Protein AF-A0A2N7X3D5-F1 (afdb_monomer)

Secondary structure (DSSP, 8-state):
-PPPTTTTTT-B---HHHHHHHHT-TT--S-------SSSS-HHHHHHHHHHHH-S---HHHHT--TT---S---EEEEEETTEEEEEE----

Solvent-accessible surface area (backbone atoms only — not comparable to full-atom values): 6231 Å² total; per-residue (Å²): 135,86,77,61,94,57,49,77,76,54,53,41,71,65,54,69,70,57,54,53,52,60,73,67,47,84,88,64,74,90,80,80,87,87,82,88,82,78,86,85,60,58,70,68,59,54,48,53,53,43,42,74,72,61,40,74,67,68,13,70,70,62,75,67,64,58,98,83,60,88,62,92,56,82,48,28,39,54,30,36,40,98,91,46,79,45,78,49,71,60,70,92,127

Foldseek 3Di:
DDADPCNVVQKAQDDLVVVVVVVPDPPDDPDDDDDDDDPPDDPVVVVVVCCVPRNAASDPCVVVDDPPDPPPDPHWHFIDGPVGTDIDGPDDD

Organism: NCBI:txid863227

Radius of gyration: 13.77 Å; Cα contacts (8 Å, |Δi|>4): 68; chains: 1; bounding box: 34×34×30 Å

Mean predicted aligned error: 6.0 Å

Structure (mmCIF, N/CA/C/O backbone):
data_AF-A0A2N7X3D5-F1
#
_entry.id   AF-A0A2N7X3D5-F1
#
loop_
_atom_site.group_PDB
_atom_site.id
_atom_site.type_symbol
_atom_site.label_atom_id
_atom_site.label_alt_id
_atom_site.label_comp_id
_atom_site.label_asym_id
_atom_site.label_entity_id
_atom_site.label_seq_id
_atom_site.pdbx_PDB_ins_code
_atom_site.Cartn_x
_atom_site.Cartn_y
_atom_site.Cartn_z
_atom_site.occupancy
_atom_site.B_iso_or_equiv
_atom_site.auth_seq_id
_atom_site.auth_comp_id
_atom_site.auth_asym_id
_atom_site.auth_atom_id
_atom_site.pdbx_PDB_model_num
ATOM 1 N N . MET A 1 1 ? 11.001 -1.593 15.227 1.00 63.91 1 MET A N 1
ATOM 2 C CA . MET A 1 1 ? 9.765 -2.404 15.253 1.00 63.91 1 MET A CA 1
ATOM 3 C C . MET A 1 1 ? 9.931 -3.456 14.176 1.00 63.91 1 MET A C 1
ATOM 5 O O . MET A 1 1 ? 10.212 -3.070 13.049 1.00 63.91 1 MET A O 1
ATOM 9 N N . SER A 1 2 ? 9.892 -4.742 14.510 1.00 75.56 2 SER A N 1
ATOM 10 C CA . SER A 1 2 ? 9.941 -5.804 13.501 1.00 75.56 2 SER A CA 1
ATOM 11 C C . SER A 1 2 ? 8.555 -5.973 12.885 1.00 75.56 2 SER A C 1
ATOM 13 O O . SER A 1 2 ? 7.556 -6.007 13.605 1.00 75.56 2 SER A O 1
ATOM 15 N N . LEU A 1 3 ? 8.489 -6.038 11.556 1.00 80.25 3 LEU A N 1
ATOM 16 C CA . LEU A 1 3 ? 7.260 -6.404 10.858 1.00 80.25 3 LEU A CA 1
ATOM 17 C C . LEU A 1 3 ? 7.062 -7.926 10.954 1.00 80.25 3 LEU A C 1
ATOM 19 O O . LEU A 1 3 ? 8.056 -8.658 10.946 1.00 80.25 3 LEU A O 1
ATOM 23 N N . PRO A 1 4 ? 5.815 -8.417 11.047 1.00 85.88 4 PRO A N 1
ATOM 24 C CA . PRO A 1 4 ? 5.540 -9.848 10.973 1.00 85.88 4 PRO A CA 1
ATOM 25 C C . PRO A 1 4 ? 6.073 -10.454 9.671 1.00 85.88 4 PRO A C 1
ATOM 27 O O . PRO A 1 4 ? 6.055 -9.806 8.626 1.00 85.88 4 PRO A O 1
ATOM 30 N N . THR A 1 5 ? 6.504 -11.715 9.699 1.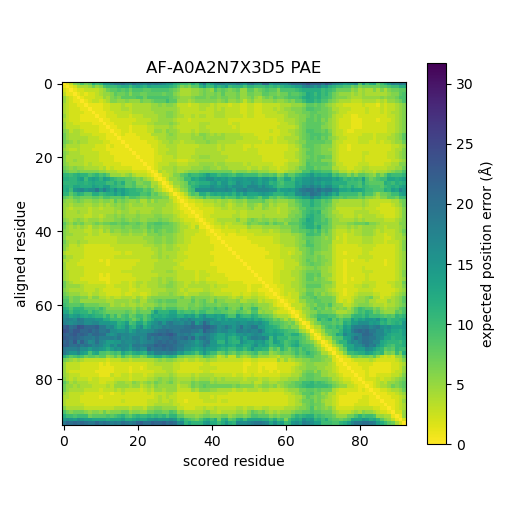00 87.88 5 THR A N 1
ATOM 31 C CA . THR A 1 5 ? 7.017 -12.409 8.502 1.00 87.88 5 THR A CA 1
ATOM 32 C C . THR A 1 5 ? 5.976 -12.480 7.382 1.00 87.88 5 THR A C 1
ATOM 34 O O . THR A 1 5 ? 6.307 -12.391 6.205 1.00 87.88 5 THR A O 1
ATOM 37 N N . ASN A 1 6 ? 4.702 -12.585 7.749 1.00 90.00 6 ASN A N 1
ATOM 38 C CA . ASN A 1 6 ? 3.556 -12.595 6.849 1.00 90.00 6 ASN A CA 1
ATOM 39 C C . ASN A 1 6 ? 2.995 -11.193 6.559 1.00 90.00 6 ASN A C 1
ATOM 41 O O . ASN A 1 6 ? 1.933 -11.095 5.957 1.00 90.00 6 ASN A O 1
ATOM 45 N N . PHE A 1 7 ? 3.693 -10.113 6.934 1.00 90.31 7 PHE A N 1
ATOM 46 C CA . PHE A 1 7 ? 3.203 -8.736 6.800 1.00 90.31 7 PHE A CA 1
ATOM 47 C C . PHE A 1 7 ? 2.627 -8.445 5.416 1.00 90.31 7 PHE A C 1
ATOM 49 O O . PHE A 1 7 ? 1.499 -7.987 5.307 1.00 90.31 7 PHE A O 1
ATOM 56 N N . VAL A 1 8 ? 3.380 -8.752 4.356 1.00 90.19 8 VAL A N 1
ATOM 57 C CA . VAL A 1 8 ? 2.919 -8.505 2.987 1.00 90.19 8 VAL A CA 1
ATOM 58 C C . VAL A 1 8 ? 1.733 -9.407 2.649 1.00 90.19 8 VAL A C 1
ATOM 60 O O . VAL A 1 8 ? 0.789 -8.944 2.019 1.00 90.19 8 VAL A O 1
ATOM 63 N N . ALA A 1 9 ? 1.748 -10.678 3.055 1.00 92.38 9 ALA A N 1
ATOM 64 C CA . ALA A 1 9 ? 0.674 -11.629 2.762 1.00 92.38 9 ALA A CA 1
ATOM 65 C C . ALA A 1 9 ? -0.658 -11.235 3.426 1.00 92.38 9 ALA A C 1
ATOM 67 O O . ALA A 1 9 ? -1.696 -11.357 2.787 1.00 92.38 9 ALA A O 1
ATOM 68 N N . ASP A 1 10 ? -0.612 -10.663 4.627 1.00 94.44 10 ASP A N 1
ATOM 69 C CA . ASP A 1 10 ? -1.789 -10.249 5.402 1.00 94.44 10 ASP A CA 1
ATOM 70 C C . ASP A 1 10 ? -2.423 -8.931 4.923 1.00 94.44 10 ASP A C 1
ATOM 72 O O . ASP A 1 10 ? -3.455 -8.516 5.451 1.00 94.44 10 ASP A O 1
ATOM 76 N N . LEU A 1 11 ? -1.803 -8.236 3.963 1.00 95.44 11 LEU A N 1
ATOM 77 C CA . LEU A 1 11 ? -2.368 -7.012 3.404 1.00 95.44 11 LEU A CA 1
ATOM 78 C C . LEU A 1 11 ? -3.582 -7.320 2.526 1.00 95.44 11 LEU A C 1
ATOM 80 O O . LEU A 1 11 ? -3.506 -8.092 1.566 1.00 95.44 11 LEU A O 1
ATOM 84 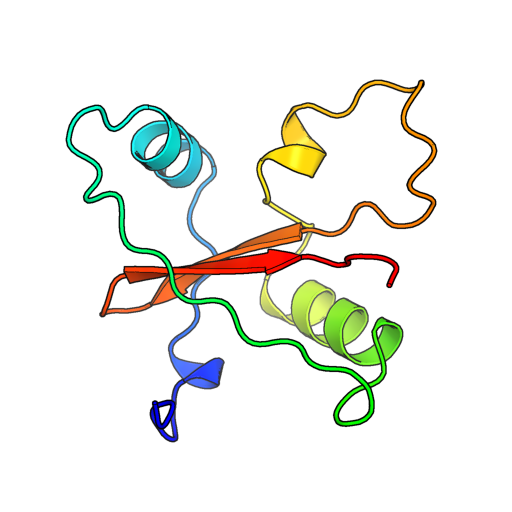N N . GLU A 1 12 ? -4.667 -6.617 2.813 1.00 95.44 12 GLU A N 1
ATOM 85 C CA . GLU A 1 12 ? -5.910 -6.629 2.057 1.00 95.44 12 GLU A CA 1
ATOM 86 C C . GLU A 1 12 ? -6.202 -5.242 1.481 1.00 95.44 12 GLU A C 1
ATOM 88 O O . GLU A 1 12 ? -5.866 -4.217 2.082 1.00 95.44 12 GLU A O 1
ATOM 93 N N . CYS A 1 13 ? -6.864 -5.216 0.322 1.00 95.06 13 CYS A N 1
ATOM 94 C CA . CYS A 1 13 ? -7.396 -3.995 -0.274 1.00 95.06 13 CYS A CA 1
ATOM 95 C C . CYS A 1 13 ? -8.842 -3.794 0.216 1.00 95.06 13 CYS A C 1
ATOM 97 O O . CYS A 1 13 ? -9.727 -4.542 -0.206 1.00 95.06 13 CYS A O 1
ATOM 99 N N . PRO A 1 14 ? -9.094 -2.839 1.127 1.00 94.19 14 PRO A N 1
ATOM 100 C CA . PRO A 1 14 ? -10.430 -2.579 1.640 1.00 94.19 14 PRO A CA 1
ATOM 101 C C . PRO A 1 14 ? -11.300 -1.871 0.599 1.00 94.19 14 PRO A C 1
ATOM 103 O O . PRO A 1 14 ? -10.809 -1.202 -0.315 1.00 94.19 14 PRO A O 1
ATOM 106 N N . LEU A 1 15 ? -12.616 -1.979 0.779 1.00 92.12 15 LEU A N 1
ATOM 107 C CA . LEU A 1 15 ? -13.585 -1.256 -0.040 1.00 92.12 15 LEU A CA 1
ATOM 108 C C . LEU A 1 15 ? -13.498 0.253 0.216 1.00 92.12 15 LEU A C 1
ATOM 110 O O . LEU A 1 15 ? -13.200 0.704 1.322 1.00 92.12 15 LEU A O 1
ATOM 114 N N . LEU A 1 16 ? -13.850 1.048 -0.796 1.00 88.12 16 LEU A N 1
ATOM 115 C CA . LEU A 1 16 ? -13.813 2.510 -0.702 1.00 88.12 16 LEU A CA 1
ATOM 116 C C . LEU A 1 16 ? -14.662 3.056 0.457 1.00 88.12 16 LEU A C 1
ATOM 118 O O . LEU A 1 16 ? -14.270 4.008 1.125 1.00 88.12 16 LEU A O 1
ATOM 122 N N . THR A 1 17 ? -15.806 2.430 0.726 1.00 91.25 17 THR A N 1
ATOM 123 C CA . THR A 1 17 ? -16.689 2.789 1.843 1.00 91.25 17 THR A CA 1
ATOM 124 C C . THR A 1 17 ? -16.011 2.610 3.201 1.00 91.25 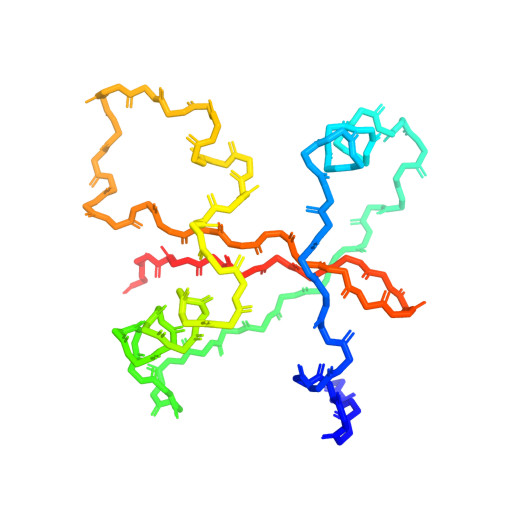17 THR A C 1
ATOM 126 O O . THR A 1 17 ? -16.184 3.448 4.083 1.00 91.25 17 THR A O 1
ATOM 129 N N . GLU A 1 18 ? -15.197 1.564 3.364 1.00 92.69 18 GLU A N 1
ATOM 130 C CA . GLU A 1 18 ? -14.435 1.308 4.589 1.00 92.69 18 GLU A CA 1
ATOM 131 C C . GLU A 1 18 ? -13.309 2.328 4.770 1.00 92.69 18 GLU A C 1
ATOM 133 O O . GLU A 1 18 ? -13.089 2.815 5.878 1.00 92.69 18 GLU A O 1
ATOM 138 N N . ILE A 1 19 ? -12.635 2.695 3.676 1.00 90.81 19 ILE A N 1
ATOM 139 C CA . ILE A 1 19 ? -11.600 3.737 3.671 1.00 90.81 19 ILE A CA 1
ATOM 140 C C . ILE A 1 19 ? -12.200 5.073 4.113 1.00 90.81 19 ILE A C 1
ATOM 142 O O . ILE A 1 19 ? -11.680 5.719 5.020 1.00 90.81 19 ILE A O 1
ATOM 146 N N . VAL A 1 20 ? -13.328 5.473 3.521 1.00 89.69 20 VAL A N 1
ATOM 147 C CA . VAL A 1 20 ? -14.024 6.716 3.886 1.00 89.69 20 VAL A CA 1
ATOM 148 C C . VAL A 1 20 ? -14.461 6.694 5.353 1.00 89.69 20 VAL A C 1
ATOM 150 O O . VAL A 1 20 ? -14.249 7.677 6.064 1.00 89.69 20 VAL A O 1
ATOM 153 N N . ALA A 1 21 ? -15.016 5.576 5.829 1.00 91.56 21 ALA A N 1
ATOM 154 C CA . ALA A 1 21 ? -15.423 5.429 7.224 1.00 91.56 21 ALA A CA 1
ATOM 155 C C . ALA A 1 21 ? -14.236 5.564 8.195 1.00 91.56 21 ALA A C 1
ATOM 157 O O . ALA A 1 21 ? -14.354 6.235 9.223 1.00 91.56 21 ALA A O 1
ATOM 158 N N . GLU A 1 22 ? -13.077 4.985 7.862 1.00 90.44 22 GLU A N 1
ATOM 159 C CA . GLU A 1 22 ? -11.859 5.146 8.661 1.00 90.44 22 GLU A CA 1
ATOM 160 C C . GLU A 1 22 ? -11.367 6.599 8.667 1.00 90.44 22 GLU A C 1
ATOM 162 O O . GLU A 1 22 ? -11.002 7.115 9.725 1.00 90.44 22 GLU A O 1
ATOM 167 N N . LEU A 1 23 ? -11.391 7.288 7.523 1.00 87.25 23 LEU A N 1
ATOM 168 C CA . LEU A 1 23 ? -10.970 8.691 7.426 1.00 87.25 23 LEU A CA 1
ATOM 169 C C . LEU A 1 23 ? -11.878 9.635 8.229 1.00 87.25 23 LEU A C 1
ATOM 171 O O . LEU A 1 23 ? -11.405 10.632 8.770 1.00 87.25 23 LEU A O 1
ATOM 175 N N . GLN A 1 24 ? -13.168 9.315 8.350 1.00 89.06 24 GLN A N 1
ATOM 176 C CA . GLN A 1 24 ? -14.141 10.091 9.128 1.00 89.06 24 GLN A CA 1
ATOM 177 C C . GLN A 1 24 ? -14.124 9.770 10.634 1.00 89.06 24 GLN A C 1
ATOM 179 O O . GLN A 1 24 ? -14.824 10.415 11.425 1.00 89.06 24 GLN A O 1
ATOM 184 N N . ARG A 1 25 ? -13.335 8.779 11.068 1.00 89.31 25 ARG A N 1
ATOM 185 C CA . ARG A 1 25 ? -13.302 8.318 12.458 1.00 89.31 25 ARG A CA 1
ATOM 186 C C . ARG A 1 25 ? -12.734 9.393 13.393 1.00 89.31 25 ARG A C 1
ATOM 188 O O . ARG A 1 25 ? -11.537 9.666 13.406 1.00 89.31 25 ARG A O 1
ATOM 195 N N . LYS A 1 26 ? -13.587 9.944 14.265 1.00 82.69 26 LYS A N 1
ATOM 196 C CA . LYS A 1 26 ? -13.226 11.034 15.199 1.00 82.69 26 LYS A CA 1
ATOM 197 C C . LYS A 1 26 ? -12.304 10.614 16.356 1.00 82.69 26 LYS A C 1
ATOM 199 O O . LYS A 1 26 ? -11.516 11.424 16.827 1.00 82.69 26 LYS A O 1
ATOM 204 N N . ASN A 1 27 ? -12.353 9.352 16.791 1.00 81.88 27 ASN A N 1
ATOM 205 C CA . ASN A 1 27 ? -11.575 8.837 17.932 1.00 81.88 27 ASN A CA 1
ATOM 206 C C . ASN A 1 27 ? -10.250 8.171 17.510 1.00 81.88 27 ASN A C 1
ATOM 208 O O . ASN A 1 27 ? -9.906 7.084 17.985 1.00 81.88 27 ASN A O 1
ATOM 212 N N . ARG A 1 28 ? -9.499 8.783 16.588 1.00 75.44 28 ARG A N 1
ATOM 213 C CA . ARG A 1 28 ? -8.206 8.238 16.154 1.00 75.44 28 ARG A CA 1
ATOM 214 C C . ARG A 1 28 ? -7.138 8.507 17.217 1.00 75.44 28 ARG A C 1
ATOM 216 O O . ARG A 1 28 ? -6.902 9.650 17.598 1.00 75.44 28 ARG A O 1
ATOM 223 N N . LYS A 1 29 ? -6.441 7.460 17.673 1.00 76.81 29 LYS A N 1
ATOM 224 C CA . LYS A 1 29 ? -5.235 7.648 18.495 1.00 76.81 29 LYS A CA 1
ATOM 225 C C . LYS A 1 29 ? -4.165 8.347 17.637 1.00 76.81 29 LYS A C 1
ATOM 227 O O . LYS A 1 29 ? -3.912 7.882 16.528 1.00 76.81 29 LYS A O 1
ATOM 232 N N . PRO A 1 30 ? -3.495 9.402 18.132 1.00 65.00 30 PRO A N 1
ATOM 233 C CA . PRO A 1 30 ? -2.594 10.232 17.323 1.00 65.00 30 PRO A CA 1
ATOM 234 C C . PRO A 1 30 ? -1.268 9.552 16.942 1.00 65.00 30 PRO A C 1
ATOM 236 O O . PRO A 1 30 ? -0.446 10.153 16.260 1.00 65.00 30 PRO A O 1
ATOM 239 N N . LYS A 1 31 ? -1.017 8.311 17.379 1.00 75.56 31 LYS A N 1
ATOM 240 C CA . LYS A 1 31 ? 0.238 7.611 17.086 1.00 75.56 31 LYS A CA 1
ATOM 241 C C . LYS A 1 31 ? 0.143 6.852 15.766 1.00 75.56 31 LYS A C 1
ATOM 243 O O . LYS A 1 31 ? -0.512 5.817 15.692 1.00 75.56 31 LYS A O 1
ATOM 248 N N . SER A 1 32 ? 0.864 7.340 14.764 1.00 79.44 32 SER A N 1
ATOM 249 C CA . SER A 1 32 ? 1.312 6.560 13.610 1.00 79.44 32 SER A CA 1
ATOM 250 C C . SER A 1 32 ? 2.828 6.387 13.663 1.00 79.44 32 SER A C 1
ATOM 252 O O . SER A 1 32 ? 3.543 7.235 14.197 1.00 79.44 32 SER A O 1
ATOM 254 N N . THR A 1 33 ? 3.321 5.295 13.094 1.00 86.25 33 THR A N 1
ATOM 255 C CA . THR A 1 33 ? 4.750 5.076 12.854 1.00 86.25 33 THR A CA 1
ATOM 256 C C . THR A 1 33 ? 4.987 5.101 11.352 1.00 86.25 33 THR A C 1
ATOM 258 O O . THR A 1 33 ? 4.127 4.672 10.587 1.00 86.25 33 THR A O 1
ATOM 261 N N . PHE A 1 34 ? 6.137 5.624 10.938 1.00 87.25 34 PHE A N 1
ATOM 262 C CA . PHE A 1 34 ? 6.550 5.670 9.543 1.00 87.25 34 PHE A CA 1
ATOM 263 C C . PHE A 1 34 ? 7.843 4.877 9.355 1.00 87.25 34 PHE A C 1
ATOM 265 O O . PHE A 1 34 ? 8.710 4.876 10.231 1.00 87.25 34 PHE A O 1
ATOM 272 N N . LEU A 1 35 ? 7.953 4.211 8.209 1.00 87.25 35 LEU A N 1
ATOM 273 C CA . LEU A 1 35 ? 9.144 3.510 7.753 1.00 87.25 35 LEU A CA 1
ATOM 274 C C . LEU A 1 35 ? 9.442 3.986 6.329 1.00 87.25 35 LEU A C 1
ATOM 276 O O . LEU A 1 35 ?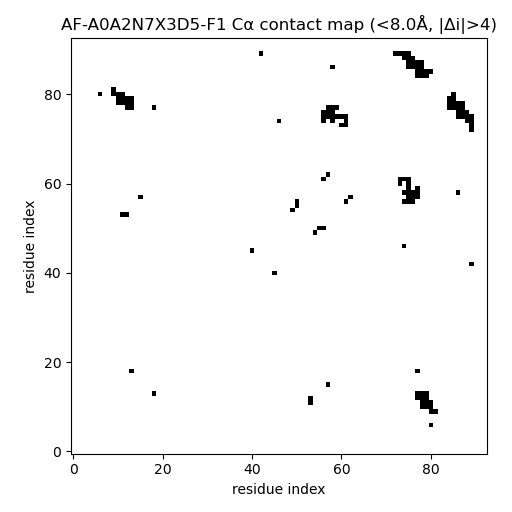 8.586 3.868 5.456 1.00 87.25 35 LEU A O 1
ATOM 280 N N . ALA A 1 36 ? 10.641 4.523 6.111 1.00 87.62 36 ALA A N 1
ATOM 281 C CA . ALA A 1 36 ? 11.098 4.932 4.789 1.00 87.62 36 ALA A CA 1
ATOM 282 C C . ALA A 1 36 ? 11.807 3.763 4.101 1.00 87.62 36 ALA A C 1
ATOM 284 O O . ALA A 1 36 ? 12.762 3.226 4.659 1.00 87.62 36 ALA A O 1
ATOM 285 N N . LEU A 1 37 ? 11.372 3.426 2.889 1.00 85.31 37 LEU A N 1
ATOM 286 C CA . LEU A 1 37 ? 12.137 2.599 1.959 1.00 85.31 37 LEU A CA 1
ATOM 287 C C . LEU A 1 37 ? 12.886 3.544 1.019 1.00 85.31 37 LEU A C 1
ATOM 289 O O . LEU A 1 37 ? 12.291 4.496 0.513 1.00 85.31 37 LEU A O 1
ATOM 293 N N . ARG A 1 38 ? 14.186 3.324 0.829 1.00 84.38 38 ARG A N 1
ATOM 294 C CA . ARG A 1 38 ? 15.046 4.166 -0.015 1.00 84.38 38 ARG A CA 1
ATOM 295 C C . ARG A 1 38 ? 15.696 3.365 -1.132 1.00 84.38 38 ARG A C 1
ATOM 297 O O . ARG A 1 38 ? 15.552 3.725 -2.290 1.00 84.38 38 ARG A O 1
ATOM 304 N N . ASN A 1 39 ? 16.389 2.285 -0.778 1.00 86.56 39 ASN A N 1
ATOM 305 C CA . ASN A 1 39 ? 17.203 1.495 -1.711 1.00 86.56 39 ASN A CA 1
ATOM 306 C C . ASN A 1 39 ? 16.855 -0.001 -1.683 1.00 86.56 39 ASN A C 1
ATOM 308 O O . ASN A 1 39 ? 17.498 -0.801 -2.353 1.00 86.56 39 ASN A O 1
ATOM 312 N N . GLU A 1 40 ? 15.862 -0.389 -0.886 1.00 89.69 40 GLU A N 1
ATOM 313 C CA . GLU A 1 40 ? 15.451 -1.777 -0.693 1.00 89.69 40 GLU A CA 1
ATOM 314 C C . GLU A 1 40 ? 14.536 -2.272 -1.818 1.00 89.69 40 GLU A C 1
ATOM 316 O O . GLU A 1 40 ? 14.510 -3.464 -2.113 1.00 89.69 40 GLU A O 1
ATOM 321 N N . VAL A 1 41 ? 13.771 -1.367 -2.437 1.00 88.25 41 VAL A N 1
ATOM 322 C CA . VAL A 1 41 ? 12.849 -1.679 -3.531 1.00 88.25 41 VAL A CA 1
ATOM 323 C C . VAL A 1 41 ? 12.719 -0.478 -4.459 1.00 88.25 41 VAL A C 1
ATOM 325 O O . VAL A 1 41 ? 12.569 0.656 -4.000 1.00 88.25 41 VAL A O 1
ATOM 328 N N . ALA A 1 42 ? 12.756 -0.718 -5.769 1.00 87.00 42 ALA A N 1
ATOM 329 C CA . ALA A 1 42 ? 12.463 0.332 -6.729 1.00 87.00 42 ALA A CA 1
ATOM 330 C C . ALA A 1 42 ? 10.973 0.723 -6.620 1.00 87.00 42 ALA A C 1
ATOM 332 O O . ALA A 1 42 ? 10.109 -0.161 -6.613 1.00 87.00 42 ALA A O 1
ATOM 333 N N . PRO A 1 43 ? 10.628 2.024 -6.593 1.00 85.50 43 PRO A N 1
ATOM 334 C CA . PRO A 1 43 ? 9.232 2.458 -6.526 1.00 85.50 43 PRO A CA 1
ATOM 335 C C . PRO A 1 43 ? 8.359 1.885 -7.653 1.00 85.50 43 PRO A C 1
ATOM 337 O O . PRO A 1 43 ? 7.198 1.552 -7.428 1.00 85.50 43 PRO A O 1
ATOM 340 N N . ALA A 1 44 ? 8.925 1.723 -8.854 1.00 87.81 44 ALA A N 1
ATOM 341 C CA . ALA A 1 44 ? 8.237 1.127 -9.997 1.00 87.81 44 ALA A CA 1
ATOM 342 C C . ALA A 1 44 ? 7.853 -0.344 -9.760 1.00 87.81 44 ALA A C 1
ATOM 344 O O . ALA A 1 44 ? 6.730 -0.736 -10.075 1.00 87.81 44 ALA A O 1
ATOM 345 N N . ASP A 1 45 ? 8.737 -1.140 -9.155 1.00 90.44 45 ASP A N 1
ATOM 346 C CA . ASP A 1 45 ? 8.462 -2.551 -8.861 1.00 90.44 45 ASP A CA 1
ATOM 347 C C . ASP A 1 45 ? 7.369 -2.683 -7.802 1.00 90.44 45 ASP A C 1
ATOM 349 O O . ASP A 1 45 ? 6.436 -3.476 -7.954 1.00 90.44 45 ASP A O 1
ATOM 353 N N . LEU A 1 46 ? 7.441 -1.852 -6.756 1.00 90.06 46 LEU A N 1
ATOM 354 C CA . LEU A 1 46 ? 6.425 -1.808 -5.707 1.00 90.06 46 LEU A CA 1
ATOM 355 C C . LEU A 1 46 ? 5.055 -1.421 -6.278 1.00 90.06 46 LEU A C 1
ATOM 357 O O . LEU A 1 46 ? 4.050 -2.064 -5.972 1.00 90.06 46 LEU A O 1
ATOM 361 N N . TYR A 1 47 ? 5.025 -0.422 -7.162 1.00 89.62 47 TYR A N 1
ATOM 362 C CA . TYR A 1 47 ? 3.820 -0.031 -7.879 1.00 89.62 47 TYR A CA 1
ATOM 363 C C . TYR A 1 47 ? 3.263 -1.178 -8.727 1.00 89.62 47 TYR A C 1
ATOM 365 O O . TYR A 1 47 ? 2.084 -1.501 -8.606 1.00 89.62 47 TYR A O 1
ATOM 373 N N . CYS A 1 48 ? 4.085 -1.824 -9.558 1.00 92.00 48 CYS A N 1
ATOM 374 C CA . CYS A 1 48 ? 3.655 -2.939 -10.405 1.00 92.00 48 CYS A CA 1
ATOM 375 C C . CYS A 1 48 ? 3.088 -4.095 -9.575 1.00 92.00 48 CYS A C 1
ATOM 377 O O . CYS A 1 48 ? 2.020 -4.620 -9.895 1.00 92.00 48 CYS A O 1
ATOM 379 N N . TYR A 1 49 ? 3.756 -4.443 -8.474 1.00 93.94 49 TYR A N 1
ATOM 380 C CA . TYR A 1 49 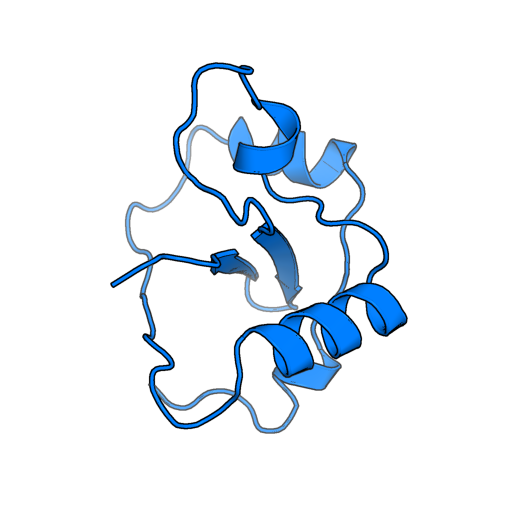? 3.293 -5.472 -7.551 1.00 93.94 49 TYR A CA 1
ATOM 381 C C . TYR A 1 49 ? 1.932 -5.118 -6.936 1.00 93.94 49 TYR A C 1
ATOM 383 O O . TYR A 1 49 ? 1.001 -5.927 -6.973 1.00 93.94 49 TYR A O 1
ATOM 391 N N . PHE A 1 50 ? 1.768 -3.897 -6.422 1.00 94.06 50 PHE A N 1
ATOM 392 C CA . PHE A 1 50 ? 0.497 -3.460 -5.842 1.00 94.06 50 PHE A CA 1
ATOM 393 C C . PHE A 1 50 ? -0.614 -3.333 -6.876 1.00 94.06 50 PHE A C 1
ATOM 395 O O . PHE A 1 50 ? -1.740 -3.732 -6.593 1.00 94.06 50 PHE A O 1
ATOM 402 N N . ARG A 1 51 ? -0.315 -2.874 -8.094 1.00 93.44 51 ARG A N 1
ATOM 403 C CA . ARG A 1 51 ? -1.293 -2.856 -9.189 1.00 93.44 51 ARG A CA 1
ATOM 404 C C . ARG A 1 51 ? -1.778 -4.251 -9.545 1.00 93.44 51 ARG A C 1
ATOM 406 O O . ARG A 1 51 ? -2.977 -4.428 -9.737 1.00 93.44 51 ARG A O 1
ATOM 413 N N . ALA A 1 52 ? -0.872 -5.223 -9.614 1.00 95.81 52 ALA A N 1
ATOM 414 C CA . ALA A 1 52 ? -1.221 -6.603 -9.924 1.00 95.81 52 ALA A CA 1
ATOM 415 C C . ALA A 1 52 ? -2.040 -7.262 -8.802 1.00 95.81 52 ALA A C 1
ATOM 417 O O . ALA A 1 52 ? -2.962 -8.022 -9.085 1.00 95.81 52 ALA A O 1
ATOM 418 N N . ARG A 1 53 ? -1.722 -6.967 -7.535 1.00 95.56 53 ARG A N 1
ATOM 419 C CA . ARG A 1 53 ? -2.345 -7.626 -6.379 1.00 95.56 53 ARG A CA 1
ATOM 420 C C . ARG A 1 53 ? -3.607 -6.939 -5.855 1.00 95.56 53 ARG A C 1
ATOM 422 O O . ARG A 1 53 ? -4.558 -7.618 -5.486 1.00 95.56 53 ARG A O 1
ATOM 429 N N . PHE A 1 54 ? -3.602 -5.615 -5.768 1.00 94.69 54 PHE A N 1
ATOM 430 C CA . PHE A 1 54 ? -4.646 -4.818 -5.113 1.00 94.69 54 PHE A CA 1
ATOM 431 C C . PHE A 1 54 ? -5.461 -3.968 -6.091 1.00 94.69 54 PHE A C 1
ATOM 433 O O . PHE A 1 54 ? -6.449 -3.356 -5.689 1.00 94.69 54 PHE A O 1
ATOM 440 N N . GLY A 1 55 ? -5.070 -3.928 -7.367 1.00 92.62 55 GLY A N 1
ATOM 441 C CA . GLY A 1 55 ? -5.717 -3.102 -8.377 1.00 92.62 55 GLY A CA 1
ATOM 442 C C . GLY A 1 55 ? -5.264 -1.644 -8.316 1.00 92.62 55 GLY A C 1
ATOM 443 O O . GLY A 1 55 ? -4.123 -1.337 -7.978 1.00 92.62 55 GLY A O 1
ATOM 444 N N . VAL A 1 56 ? -6.146 -0.727 -8.712 1.00 90.25 56 VAL A N 1
ATOM 445 C CA . VAL A 1 56 ? -5.831 0.709 -8.774 1.00 90.25 56 VAL A CA 1
ATOM 446 C C . VAL A 1 56 ? -5.517 1.294 -7.384 1.00 90.25 56 VAL A C 1
ATOM 448 O O . VAL A 1 56 ? -6.050 0.803 -6.389 1.00 90.25 56 VAL A O 1
ATOM 451 N N . PRO A 1 57 ? -4.674 2.342 -7.291 1.00 90.94 57 PRO A N 1
ATOM 452 C CA . PRO A 1 57 ? -4.425 3.053 -6.038 1.00 90.94 57 PRO A CA 1
ATOM 453 C C . PRO A 1 57 ? -5.730 3.534 -5.388 1.00 90.94 57 PRO A C 1
ATOM 455 O O . PRO A 1 57 ? -6.536 4.205 -6.030 1.00 90.94 57 PRO A O 1
ATOM 458 N N . ASN A 1 58 ? -5.932 3.197 -4.114 1.00 90.88 58 ASN A N 1
ATOM 459 C CA . ASN A 1 58 ? -7.152 3.490 -3.347 1.00 90.88 58 ASN A CA 1
ATOM 460 C C . ASN A 1 58 ? -6.926 4.516 -2.218 1.00 90.88 58 ASN A C 1
ATOM 462 O O . ASN A 1 58 ? -7.812 4.744 -1.396 1.00 90.88 58 ASN A O 1
ATOM 466 N N . GLY A 1 59 ? -5.731 5.107 -2.149 1.00 86.56 59 GLY A N 1
ATOM 467 C CA . GLY A 1 59 ? -5.368 6.075 -1.121 1.00 86.56 59 GLY A CA 1
ATOM 468 C C . GLY A 1 59 ? -6.129 7.407 -1.217 1.00 86.56 59 GLY A C 1
ATOM 469 O O . GLY A 1 59 ? -6.513 7.824 -2.317 1.00 86.56 59 GLY A O 1
ATOM 470 N N . PRO A 1 60 ? -6.338 8.095 -0.078 1.00 81.25 60 PRO A N 1
ATOM 471 C CA . PRO A 1 60 ? -7.069 9.361 -0.002 1.00 81.25 60 PRO A CA 1
ATOM 472 C C . PRO A 1 60 ? -6.523 10.460 -0.918 1.00 81.25 60 PRO A C 1
ATOM 474 O O . PRO A 1 60 ? -7.313 11.244 -1.444 1.00 81.25 60 PRO A O 1
ATOM 477 N N . GLN A 1 61 ? -5.208 10.520 -1.151 1.00 77.00 61 GLN A N 1
ATOM 478 C CA . GLN A 1 61 ? -4.628 11.530 -2.041 1.00 77.00 61 GLN A CA 1
ATOM 479 C C . GLN A 1 61 ? -5.045 11.326 -3.505 1.00 77.00 61 GLN A C 1
ATOM 481 O O . GLN A 1 61 ? -5.159 12.297 -4.248 1.00 77.00 61 GLN A O 1
ATOM 486 N N . ASN A 1 62 ? -5.344 10.087 -3.912 1.00 73.94 62 ASN A N 1
ATOM 487 C CA . ASN A 1 62 ? -5.855 9.804 -5.257 1.00 73.94 62 ASN A CA 1
ATOM 488 C C . ASN A 1 62 ? -7.327 10.198 -5.400 1.00 73.94 62 ASN A C 1
ATOM 490 O O . ASN A 1 62 ? -7.748 10.611 -6.477 1.00 73.94 62 ASN A O 1
ATOM 494 N N . LEU A 1 63 ? -8.107 10.082 -4.318 1.00 69.06 63 LEU A N 1
ATOM 495 C CA . LEU A 1 63 ? -9.517 10.475 -4.298 1.00 69.06 63 LEU A CA 1
ATOM 496 C C . LEU A 1 63 ? -9.699 11.995 -4.321 1.00 69.06 63 LEU A C 1
ATOM 498 O O . LEU A 1 63 ? -10.640 12.492 -4.930 1.00 69.06 63 LEU A O 1
ATOM 502 N N . LEU A 1 64 ? -8.817 12.724 -3.636 1.00 66.31 64 LEU A N 1
ATOM 503 C CA . LEU A 1 64 ? -8.879 14.179 -3.479 1.00 66.31 64 LEU A CA 1
ATOM 504 C C . LEU A 1 64 ? -8.008 14.922 -4.502 1.00 66.31 64 LEU A C 1
ATOM 506 O O . LEU A 1 64 ? -7.618 16.068 -4.271 1.00 66.31 64 LEU A O 1
ATOM 510 N N . ARG A 1 65 ? -7.674 14.266 -5.620 1.00 64.19 65 ARG A N 1
ATOM 511 C CA . ARG A 1 65 ? -6.789 14.821 -6.643 1.00 64.19 65 ARG A CA 1
ATOM 512 C C . ARG A 1 65 ? -7.363 16.125 -7.203 1.00 64.19 65 ARG A C 1
ATOM 514 O O . ARG A 1 65 ? -8.471 16.145 -7.733 1.00 64.19 65 ARG A O 1
ATOM 521 N N . ASN A 1 66 ? -6.566 17.186 -7.131 1.00 59.88 66 ASN A N 1
ATOM 522 C CA . ASN A 1 66 ? -6.759 18.420 -7.884 1.00 59.88 66 ASN A CA 1
ATOM 523 C C . ASN A 1 66 ? -5.660 18.495 -8.954 1.00 59.88 66 ASN A C 1
ATOM 525 O O . ASN A 1 66 ? -4.516 18.129 -8.677 1.00 59.88 66 ASN A O 1
ATOM 529 N N . ASP A 1 67 ? -5.986 18.970 -10.154 1.00 59.50 67 ASP A N 1
ATOM 530 C CA . ASP A 1 67 ? -5.069 18.996 -11.307 1.00 59.50 67 ASP A CA 1
ATOM 531 C C . ASP A 1 67 ? -3.864 19.943 -11.111 1.00 59.50 67 ASP A C 1
ATOM 533 O O . ASP A 1 67 ? -2.954 19.976 -11.932 1.00 59.50 67 ASP A O 1
ATOM 537 N N . SER A 1 68 ? -3.824 20.693 -10.007 1.00 60.69 68 SER A N 1
ATOM 538 C CA . SER A 1 68 ? -2.738 21.610 -9.646 1.00 60.69 68 SER A CA 1
ATOM 539 C C . SER A 1 68 ? -1.603 20.976 -8.828 1.00 60.69 68 SER A C 1
ATOM 541 O O . SER A 1 68 ? -0.745 21.705 -8.334 1.00 60.69 68 SER A O 1
ATOM 543 N N . SER A 1 69 ? -1.627 19.666 -8.562 1.00 55.50 69 SER A N 1
ATOM 544 C CA . SER A 1 69 ? -0.610 19.029 -7.718 1.00 55.50 69 SER A CA 1
ATOM 545 C C . SER A 1 69 ? 0.619 18.632 -8.538 1.00 55.50 69 SER A C 1
ATOM 547 O O . SER A 1 69 ? 0.524 17.822 -9.454 1.00 55.50 69 SER A O 1
ATOM 549 N N . GLU A 1 70 ? 1.786 19.179 -8.189 1.00 55.78 70 GLU A N 1
ATOM 550 C CA . GLU A 1 70 ? 3.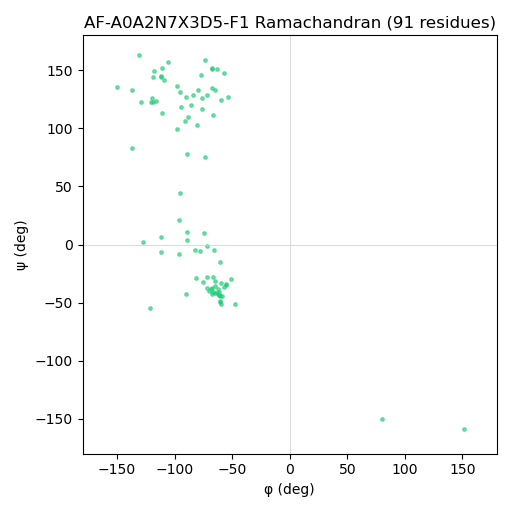064 18.917 -8.876 1.00 55.78 70 GLU A CA 1
ATOM 551 C C . GLU A 1 70 ? 3.672 17.532 -8.574 1.00 55.78 70 GLU A C 1
ATOM 553 O O . GLU A 1 70 ? 4.815 17.250 -8.937 1.00 55.78 70 GLU A O 1
ATOM 558 N N . ASN A 1 71 ? 2.935 16.631 -7.917 1.00 57.41 71 ASN A N 1
ATOM 559 C CA . ASN A 1 71 ? 3.427 15.281 -7.679 1.00 57.41 71 ASN A CA 1
ATOM 560 C C . ASN A 1 71 ? 3.227 14.439 -8.950 1.00 57.41 71 ASN A C 1
ATOM 562 O O . ASN A 1 71 ? 2.144 13.952 -9.253 1.00 57.41 71 ASN A O 1
ATOM 566 N N . LEU A 1 72 ? 4.307 14.218 -9.700 1.00 54.16 72 LEU A N 1
ATOM 567 C CA . LEU A 1 72 ? 4.290 13.432 -10.944 1.00 54.16 72 LEU A CA 1
ATOM 568 C C . LEU A 1 72 ? 3.831 11.972 -10.747 1.00 54.16 72 LEU A C 1
ATOM 570 O O . LEU A 1 72 ? 3.508 11.285 -11.715 1.00 54.16 72 LEU A O 1
ATOM 574 N N . ILE A 1 73 ? 3.808 11.489 -9.500 1.00 56.91 73 ILE A N 1
ATOM 575 C CA . ILE A 1 73 ? 3.521 10.103 -9.140 1.00 56.91 73 ILE A CA 1
ATOM 576 C C . ILE A 1 73 ? 2.575 10.074 -7.925 1.00 56.91 73 ILE A C 1
ATOM 578 O O . ILE A 1 73 ? 2.991 9.931 -6.780 1.00 56.91 73 ILE A O 1
ATOM 582 N N . HIS A 1 74 ? 1.273 10.204 -8.180 1.00 67.44 74 HIS A N 1
ATOM 583 C CA . HIS A 1 74 ? 0.222 9.996 -7.180 1.00 67.44 74 HIS A CA 1
ATOM 584 C C . HIS A 1 74 ? -0.203 8.531 -7.180 1.00 67.44 74 HIS A C 1
ATOM 586 O O . HIS A 1 74 ? -1.212 8.157 -7.776 1.00 67.44 74 HIS A O 1
ATOM 592 N N . TRP A 1 75 ? 0.601 7.670 -6.565 1.00 79.81 75 TRP A N 1
ATOM 593 C CA . TRP A 1 75 ? 0.107 6.361 -6.171 1.00 79.81 75 TRP A CA 1
ATOM 594 C C . TRP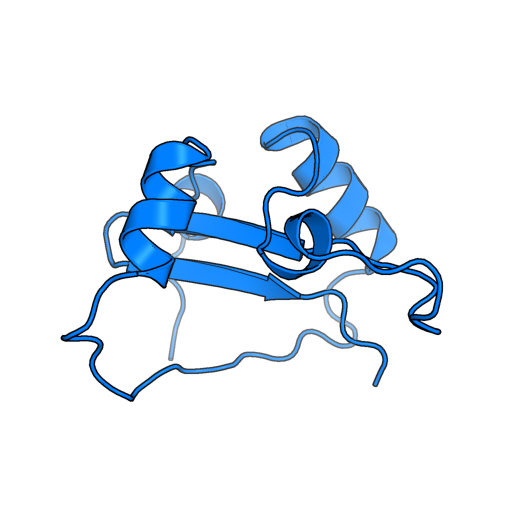 A 1 75 ? 0.240 6.214 -4.667 1.00 79.81 75 TRP A C 1
ATOM 596 O O . TRP A 1 75 ? 1.305 6.358 -4.070 1.00 79.81 75 TRP A O 1
ATOM 606 N N . GLU A 1 76 ? -0.904 5.956 -4.056 1.00 89.12 76 GLU A N 1
ATOM 607 C CA . GLU A 1 76 ? -1.038 5.717 -2.631 1.00 89.12 76 GLU A CA 1
ATOM 608 C C . GLU A 1 76 ? -1.988 4.540 -2.460 1.00 89.12 76 GLU A C 1
ATOM 610 O O . GLU A 1 76 ? -3.057 4.498 -3.078 1.00 89.12 76 GLU A O 1
ATOM 615 N N . TRP A 1 77 ? -1.600 3.593 -1.617 1.00 92.94 77 TRP A N 1
ATOM 616 C CA . TRP A 1 77 ? -2.472 2.502 -1.215 1.00 92.94 77 TRP A CA 1
ATOM 617 C C . TRP A 1 77 ? -2.739 2.584 0.277 1.00 92.94 77 TRP A C 1
ATOM 619 O O . TRP A 1 77 ? -1.814 2.559 1.091 1.00 92.94 77 TRP A O 1
ATOM 629 N N . MET A 1 78 ? -4.021 2.655 0.623 1.00 94.06 78 MET A N 1
ATOM 630 C CA . MET A 1 78 ? -4.508 2.493 1.982 1.00 94.06 78 MET A CA 1
ATOM 631 C C . MET A 1 78 ? -4.993 1.051 2.124 1.00 94.06 78 MET A C 1
ATOM 633 O O . MET A 1 78 ? -6.073 0.687 1.656 1.00 94.06 78 MET A O 1
ATOM 637 N N . LEU A 1 79 ? -4.143 0.219 2.719 1.00 95.25 79 LEU A N 1
ATOM 638 C CA . LEU A 1 79 ? -4.358 -1.215 2.885 1.00 95.25 79 LEU A CA 1
ATOM 639 C C . LEU A 1 79 ? -4.704 -1.539 4.335 1.00 95.25 79 LEU A C 1
ATOM 641 O O . LEU A 1 79 ? -4.371 -0.794 5.264 1.00 95.25 79 LEU A O 1
ATOM 645 N N . ARG A 1 80 ? -5.365 -2.676 4.526 1.00 94.56 80 ARG A N 1
ATOM 646 C CA . ARG A 1 80 ? -5.749 -3.174 5.843 1.00 94.56 80 ARG A CA 1
ATOM 647 C C . ARG A 1 80 ? -4.964 -4.431 6.182 1.00 94.56 80 ARG A C 1
ATOM 649 O O . ARG A 1 80 ? -4.699 -5.257 5.319 1.00 94.56 80 ARG A O 1
ATOM 656 N N . MET A 1 81 ? -4.621 -4.561 7.454 1.00 91.75 81 MET A N 1
ATOM 657 C CA . MET A 1 81 ? -4.079 -5.764 8.070 1.00 91.75 81 MET A CA 1
ATOM 658 C C . MET A 1 81 ? -4.880 -6.047 9.349 1.00 91.75 81 MET A C 1
ATOM 660 O O . MET A 1 81 ? -5.541 -5.155 9.888 1.00 91.75 81 MET A O 1
ATOM 664 N N . SER A 1 82 ? -4.786 -7.263 9.885 1.00 85.88 82 SER A N 1
ATOM 665 C CA . SER A 1 82 ? -5.428 -7.667 11.148 1.00 85.88 82 SER A CA 1
ATOM 666 C C . SER A 1 82 ? -5.154 -6.721 12.329 1.00 85.88 82 SER A C 1
ATOM 668 O O . SER A 1 82 ? -5.993 -6.572 13.216 1.00 85.88 82 SER A O 1
ATOM 670 N N . THR A 1 83 ? -3.997 -6.054 12.342 1.00 85.62 83 THR A N 1
ATOM 671 C CA . THR A 1 83 ? -3.567 -5.159 13.426 1.00 85.62 83 THR A CA 1
ATOM 672 C C . THR A 1 83 ? -3.863 -3.680 13.174 1.00 85.62 83 THR A C 1
ATOM 674 O O . THR A 1 83 ? -3.691 -2.867 14.086 1.00 85.62 83 THR A O 1
ATOM 677 N N . GLY A 1 84 ? -4.314 -3.303 11.973 1.00 89.31 84 GLY A N 1
ATOM 678 C CA . GLY A 1 84 ? -4.646 -1.919 11.655 1.00 89.31 84 GLY A CA 1
ATOM 679 C C . GLY A 1 84 ? -4.470 -1.538 10.189 1.00 89.31 84 GLY A C 1
ATOM 680 O O . GLY A 1 84 ? -4.478 -2.372 9.287 1.00 89.31 84 GLY A O 1
ATOM 681 N N . TRP A 1 85 ? -4.332 -0.234 9.966 1.00 91.94 85 TRP A N 1
ATOM 682 C CA . TRP A 1 85 ? -4.222 0.368 8.641 1.00 91.94 85 TRP A CA 1
ATOM 683 C C . TRP A 1 85 ? -2.766 0.639 8.278 1.00 91.94 85 TRP A C 1
ATOM 685 O O . TRP A 1 85 ? -2.005 1.167 9.094 1.00 91.94 85 TRP A O 1
ATOM 695 N N . VAL A 1 86 ? -2.402 0.321 7.039 1.00 93.19 86 VAL A N 1
ATOM 696 C CA . VAL A 1 86 ? -1.077 0.565 6.472 1.00 93.19 86 VAL A CA 1
ATOM 697 C C . VAL A 1 86 ? -1.232 1.485 5.273 1.00 93.19 86 VAL A C 1
ATOM 699 O O . VAL A 1 86 ? -2.003 1.206 4.357 1.00 93.19 86 VAL A O 1
ATOM 702 N N . LEU A 1 87 ? -0.490 2.588 5.286 1.00 91.75 87 LEU A N 1
ATOM 703 C CA . LEU A 1 87 ? -0.507 3.574 4.217 1.00 91.75 87 LEU A CA 1
ATOM 704 C C . LEU A 1 87 ? 0.827 3.543 3.476 1.00 91.75 87 LEU A C 1
ATOM 706 O O . LEU A 1 87 ? 1.859 3.904 4.044 1.00 91.75 87 LEU A O 1
ATOM 710 N N . PHE A 1 88 ? 0.798 3.115 2.217 1.00 91.81 88 PHE A N 1
ATOM 711 C CA . PHE A 1 88 ? 1.947 3.172 1.320 1.00 91.81 88 PHE A CA 1
ATOM 712 C C . PHE A 1 88 ? 1.876 4.446 0.494 1.00 91.81 88 PHE A C 1
ATOM 714 O O . PHE A 1 88 ? 0.931 4.624 -0.271 1.00 91.81 88 PHE A O 1
ATOM 721 N N . GLN A 1 89 ? 2.881 5.306 0.646 1.00 86.38 89 GLN A N 1
ATOM 722 C CA . GLN A 1 89 ? 2.946 6.610 -0.006 1.00 86.38 89 GLN A CA 1
ATOM 723 C C . GLN A 1 89 ? 4.169 6.666 -0.922 1.00 86.38 89 GLN A C 1
ATOM 725 O O . GLN A 1 89 ? 5.296 6.493 -0.453 1.00 86.38 89 GLN A O 1
ATOM 730 N N . GLY A 1 90 ? 3.951 6.938 -2.209 1.00 79.19 90 GLY A N 1
ATOM 731 C CA . GLY A 1 90 ? 5.011 7.318 -3.140 1.00 79.19 90 GLY A CA 1
ATOM 732 C C . GLY A 1 90 ? 5.475 8.750 -2.868 1.00 79.19 90 GLY A C 1
ATOM 733 O O . GLY A 1 90 ? 5.084 9.672 -3.573 1.00 79.19 90 GLY A O 1
ATOM 734 N N . MET A 1 91 ? 6.251 8.954 -1.802 1.00 71.69 91 MET A N 1
ATOM 735 C CA . MET A 1 91 ? 6.814 10.267 -1.471 1.00 71.69 91 MET A CA 1
ATOM 736 C C . MET A 1 91 ? 8.108 10.485 -2.264 1.00 71.69 91 MET A C 1
ATOM 738 O O . MET A 1 91 ? 8.996 9.634 -2.232 1.00 71.69 91 MET A O 1
ATOM 742 N N . ASN A 1 92 ? 8.224 11.624 -2.950 1.00 61.34 92 ASN A N 1
ATOM 743 C CA . ASN A 1 92 ? 9.497 12.089 -3.497 1.00 61.34 92 ASN A CA 1
ATOM 744 C C . ASN A 1 92 ? 10.325 12.663 -2.334 1.00 61.34 92 ASN A C 1
ATOM 746 O O . ASN A 1 92 ? 9.884 13.619 -1.695 1.00 61.34 92 ASN A O 1
ATOM 750 N N . PHE A 1 93 ? 11.476 12.060 -2.028 1.00 52.22 93 PHE A N 1
ATOM 751 C CA . PHE A 1 93 ? 12.450 12.575 -1.057 1.00 52.22 93 PHE A CA 1
ATOM 752 C C . PHE A 1 93 ? 13.723 13.014 -1.769 1.00 52.22 93 PHE A C 1
ATOM 754 O O . PHE A 1 93 ? 14.127 12.301 -2.714 1.00 52.22 93 PHE A O 1
#

pLDDT: mean 83.45, std 11.84, range [52.22, 95.81]

Sequence (93 aa):
MSLPTNFVADLECPLLTEIVAELQRKNRKPKSTFLA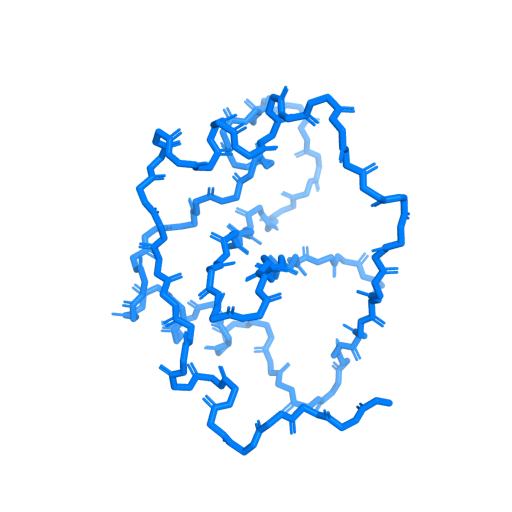LRNEVAPADLYCYFRARFG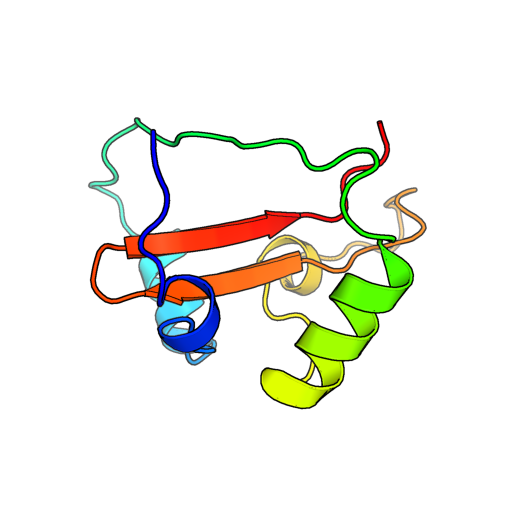VPNGPQNLLRNDSSENLIHWEWMLRMSTGWVLFQGMNF